Protein AF-A0A834X299-F1 (afdb_monomer_lite)

pLDDT: mean 85.07, std 17.76, range [40.59, 97.0]

Foldseek 3Di:
DVVLVVVCVVPVLPGDDDDPVVCVVPVLVVVQVVCVSVVRHDDPCCVVVCVSVVCCVCPPPVNCVVPPPPPPPPDDDPDDDD

Structure (mmCIF, N/CA/C/O backbone):
data_AF-A0A834X299-F1
#
_entry.id   AF-A0A834X299-F1
#
loop_
_atom_site.group_PDB
_atom_site.id
_atom_site.type_symbol
_atom_site.label_atom_id
_atom_site.label_alt_id
_atom_site.label_comp_id
_atom_site.label_asym_id
_atom_site.label_entity_id
_atom_site.label_seq_id
_atom_site.pdbx_PDB_ins_code
_atom_site.Cartn_x
_atom_site.Cartn_y
_atom_site.Cartn_z
_atom_site.occupancy
_atom_site.B_iso_or_equiv
_atom_site.auth_seq_id
_atom_site.auth_comp_id
_atom_site.auth_asym_id
_atom_site.auth_atom_id
_atom_site.pdbx_PDB_model_num
ATOM 1 N N . MET A 1 1 ? 18.632 -5.296 -7.538 1.00 63.53 1 MET A N 1
ATOM 2 C CA . MET A 1 1 ? 17.281 -4.686 -7.638 1.00 63.53 1 MET A CA 1
ATOM 3 C C . MET A 1 1 ? 16.762 -4.554 -9.068 1.00 63.53 1 MET A C 1
ATOM 5 O O . MET A 1 1 ? 15.592 -4.837 -9.276 1.00 63.53 1 MET A O 1
ATOM 9 N N . LEU A 1 2 ? 17.589 -4.197 -10.061 1.00 86.75 2 LEU A N 1
ATOM 10 C CA . LEU A 1 2 ? 17.132 -4.010 -11.451 1.00 86.75 2 LEU A CA 1
ATOM 11 C C . LEU A 1 2 ? 16.468 -5.246 -12.086 1.00 86.75 2 LEU A C 1
ATOM 13 O O . LEU A 1 2 ? 15.572 -5.088 -12.907 1.00 86.75 2 LEU A O 1
ATOM 17 N N . GLY A 1 3 ? 16.864 -6.459 -11.683 1.00 92.94 3 GLY A N 1
ATOM 18 C CA . GLY A 1 3 ? 16.287 -7.705 -12.201 1.00 92.94 3 GLY A CA 1
ATOM 19 C C . GLY A 1 3 ? 14.773 -7.815 -11.990 1.00 92.94 3 GLY A C 1
ATOM 20 O O . GLY A 1 3 ? 14.051 -8.047 -12.950 1.00 92.94 3 GLY A O 1
ATOM 21 N N . TYR A 1 4 ? 14.277 -7.571 -10.772 1.00 90.62 4 TYR A N 1
ATOM 22 C CA . TYR A 1 4 ? 12.837 -7.627 -10.476 1.00 90.62 4 TYR A CA 1
ATOM 23 C C . TYR A 1 4 ? 12.060 -6.475 -11.104 1.00 90.62 4 TYR A C 1
ATOM 25 O O . TYR A 1 4 ? 10.934 -6.665 -11.548 1.00 90.62 4 TYR A O 1
ATOM 33 N N . TRP A 1 5 ? 12.669 -5.292 -11.197 1.00 92.94 5 TRP A N 1
ATOM 34 C CA . TRP A 1 5 ? 12.057 -4.177 -11.913 1.00 92.94 5 TRP A CA 1
ATOM 35 C C . TRP A 1 5 ? 11.881 -4.499 -13.400 1.00 92.94 5 TRP A C 1
ATOM 37 O O . TRP A 1 5 ? 10.805 -4.285 -13.953 1.00 92.94 5 TRP A O 1
ATOM 47 N N . LYS A 1 6 ? 12.899 -5.088 -14.035 1.00 94.69 6 LYS A N 1
ATOM 48 C CA . LYS A 1 6 ? 12.788 -5.574 -15.412 1.00 94.69 6 LYS A CA 1
ATOM 49 C C . LYS A 1 6 ? 11.732 -6.679 -15.525 1.00 94.69 6 LYS A C 1
ATOM 51 O O . LYS A 1 6 ? 10.836 -6.566 -16.349 1.00 94.69 6 LYS A O 1
ATOM 56 N N . ALA A 1 7 ? 11.760 -7.669 -14.634 1.00 94.69 7 ALA A N 1
ATOM 57 C CA . ALA A 1 7 ? 10.777 -8.749 -14.622 1.00 94.69 7 ALA A CA 1
ATOM 58 C C . ALA A 1 7 ? 9.333 -8.248 -14.432 1.00 94.69 7 ALA A C 1
ATOM 60 O O . ALA A 1 7 ? 8.428 -8.783 -15.058 1.00 94.69 7 ALA A O 1
ATOM 61 N N . SER A 1 8 ? 9.111 -7.191 -13.640 1.00 95.06 8 SER A N 1
ATOM 62 C CA . SER A 1 8 ? 7.780 -6.581 -13.489 1.00 95.06 8 SER A CA 1
ATOM 63 C C . SER A 1 8 ? 7.262 -5.904 -14.754 1.00 95.06 8 SER A C 1
ATOM 65 O O . SER A 1 8 ? 6.056 -5.790 -14.938 1.00 95.06 8 SER A O 1
ATOM 67 N N . LYS A 1 9 ? 8.165 -5.466 -15.639 1.00 93.38 9 LYS A N 1
ATOM 68 C CA . LYS A 1 9 ? 7.802 -4.920 -16.951 1.00 93.38 9 LYS A CA 1
ATOM 69 C C . LYS A 1 9 ? 7.556 -6.030 -17.966 1.00 93.38 9 LYS A C 1
ATOM 71 O O . LYS A 1 9 ? 6.615 -5.933 -18.742 1.00 93.38 9 LYS A O 1
ATOM 76 N N . ASP A 1 10 ? 8.385 -7.071 -17.933 1.00 97.00 10 ASP A N 1
ATOM 77 C CA . ASP A 1 10 ? 8.312 -8.196 -18.869 1.00 97.00 10 ASP A CA 1
ATOM 78 C C . ASP A 1 10 ? 7.121 -9.130 -18.559 1.00 97.00 10 ASP A C 1
ATOM 80 O O . ASP A 1 10 ? 6.546 -9.727 -19.467 1.00 97.00 10 ASP A O 1
ATOM 84 N N . ALA A 1 11 ? 6.730 -9.259 -17.285 1.00 95.75 11 ALA A N 1
ATOM 85 C CA . ALA A 1 11 ? 5.637 -10.118 -16.828 1.00 95.75 11 ALA A CA 1
ATOM 86 C C . ALA A 1 11 ? 4.813 -9.456 -15.698 1.00 95.75 11 ALA A C 1
ATOM 88 O O . ALA A 1 11 ? 4.878 -9.895 -14.543 1.00 95.75 11 ALA A O 1
ATOM 89 N N . PRO A 1 12 ? 3.995 -8.432 -16.012 1.00 92.12 12 PRO A N 1
ATOM 90 C CA . PRO A 1 12 ? 3.287 -7.619 -15.017 1.00 92.12 12 PRO A CA 1
ATOM 91 C C . PRO A 1 12 ? 2.225 -8.378 -14.216 1.00 92.12 12 PRO A C 1
ATOM 93 O O . PRO A 1 12 ? 1.889 -7.947 -13.122 1.00 92.12 12 PRO A O 1
ATOM 96 N N . ASN A 1 13 ? 1.748 -9.522 -14.716 1.00 93.25 13 ASN A N 1
ATOM 97 C CA . ASN A 1 13 ? 0.795 -10.394 -14.014 1.00 93.25 13 ASN A CA 1
ATOM 98 C C . ASN A 1 13 ? 1.494 -11.443 -13.126 1.00 93.25 13 ASN A C 1
ATOM 100 O O . ASN A 1 13 ? 0.835 -12.240 -12.473 1.00 93.25 13 ASN A O 1
ATOM 104 N N . LYS A 1 14 ? 2.835 -11.509 -13.151 1.00 94.81 14 LYS A N 1
ATOM 105 C CA . LYS A 1 14 ? 3.632 -12.463 -12.355 1.00 94.81 14 LYS A CA 1
ATOM 106 C C . LYS A 1 14 ? 4.538 -11.780 -11.346 1.00 94.81 14 LYS A C 1
ATOM 108 O O . LYS A 1 14 ? 4.845 -12.364 -10.312 1.00 94.81 14 LYS A O 1
ATOM 113 N N . VAL A 1 15 ? 5.005 -10.572 -11.654 1.00 95.88 15 VAL A N 1
ATOM 114 C CA . VAL A 1 15 ? 5.912 -9.818 -10.790 1.00 95.88 15 VAL A CA 1
ATOM 115 C C . VAL A 1 15 ? 5.382 -8.403 -10.625 1.00 95.88 15 VAL A C 1
ATOM 117 O O . VAL A 1 15 ? 5.389 -7.614 -11.565 1.00 95.88 15 VAL A O 1
ATOM 120 N N . MET A 1 16 ? 4.993 -8.058 -9.401 1.00 94.69 16 MET A N 1
ATOM 121 C CA . MET A 1 16 ? 4.684 -6.686 -9.023 1.00 94.69 16 MET A CA 1
ATOM 122 C C . MET A 1 16 ? 5.920 -6.027 -8.414 1.00 94.69 16 MET A C 1
ATOM 124 O O . MET A 1 16 ? 6.574 -6.584 -7.533 1.00 94.69 16 MET A O 1
ATOM 128 N N . PHE A 1 17 ? 6.238 -4.818 -8.877 1.00 93.69 17 PHE A N 1
ATOM 129 C CA . PHE A 1 17 ? 7.282 -3.989 -8.283 1.00 93.69 17 PHE A CA 1
ATOM 130 C C . PHE A 1 17 ? 6.649 -2.827 -7.515 1.00 93.69 17 PHE A C 1
ATOM 132 O O . PHE A 1 17 ? 5.960 -1.988 -8.104 1.00 93.69 17 PHE A O 1
ATOM 139 N N . LEU A 1 18 ? 6.909 -2.791 -6.209 1.00 92.69 18 LEU A N 1
ATOM 140 C CA . LEU A 1 18 ? 6.421 -1.785 -5.271 1.00 92.69 18 LEU A CA 1
ATOM 141 C C . LEU A 1 18 ? 7.588 -0.902 -4.814 1.00 92.69 18 LEU A C 1
ATOM 143 O O . LEU A 1 18 ? 8.653 -1.419 -4.468 1.00 92.69 18 LEU A O 1
ATOM 147 N N . LYS A 1 19 ? 7.396 0.421 -4.789 1.00 92.31 19 LYS A N 1
ATOM 148 C CA . LYS A 1 19 ? 8.368 1.345 -4.190 1.00 92.31 19 LYS A CA 1
ATOM 149 C C . LYS A 1 19 ? 7.890 1.782 -2.815 1.00 92.31 19 LYS A C 1
ATOM 151 O O . LYS A 1 19 ? 6.720 2.093 -2.633 1.00 92.31 19 LYS A O 1
ATOM 156 N N . TYR A 1 20 ? 8.823 1.864 -1.874 1.00 93.25 20 TYR A N 1
ATOM 157 C CA . TYR A 1 20 ? 8.529 2.298 -0.511 1.00 93.25 20 TYR A CA 1
ATOM 158 C C . TYR A 1 20 ? 7.988 3.734 -0.451 1.00 93.25 20 TYR A C 1
ATOM 160 O O . TYR A 1 20 ? 7.024 3.994 0.260 1.00 93.25 20 TYR A O 1
ATOM 168 N N . GLU A 1 21 ? 8.565 4.648 -1.236 1.00 95.12 21 GLU A N 1
ATOM 169 C CA . GLU A 1 21 ? 8.101 6.040 -1.290 1.00 95.12 21 GLU A CA 1
ATOM 170 C C . GLU A 1 21 ? 6.667 6.146 -1.829 1.00 95.12 21 GLU A C 1
ATOM 172 O O . GLU A 1 21 ? 5.863 6.885 -1.268 1.00 95.12 21 GLU A O 1
ATOM 177 N N . ASP A 1 22 ? 6.321 5.353 -2.851 1.00 93.75 22 ASP A N 1
ATOM 178 C CA . ASP A 1 22 ? 4.968 5.320 -3.424 1.00 93.75 22 ASP A CA 1
ATOM 179 C C . ASP A 1 22 ? 3.961 4.761 -2.393 1.00 93.75 22 ASP A C 1
ATOM 181 O O . ASP A 1 22 ? 2.905 5.353 -2.163 1.00 93.75 22 ASP A O 1
ATOM 185 N N . LEU A 1 23 ? 4.335 3.685 -1.684 1.00 93.50 23 LEU A N 1
ATOM 186 C CA . LEU A 1 23 ? 3.534 3.096 -0.602 1.00 93.50 23 LEU A CA 1
ATOM 187 C C . LEU A 1 23 ? 3.291 4.089 0.544 1.00 93.50 23 LEU A C 1
ATOM 189 O O . LEU A 1 23 ? 2.192 4.157 1.090 1.00 93.50 23 LEU A O 1
ATOM 193 N N . LYS A 1 24 ? 4.312 4.868 0.915 1.00 90.31 24 LYS A N 1
ATOM 194 C CA . LYS A 1 24 ? 4.213 5.870 1.981 1.00 90.31 24 LYS A CA 1
ATOM 195 C C . LYS A 1 24 ? 3.403 7.095 1.549 1.00 90.31 24 LYS A C 1
ATOM 197 O O . LYS A 1 24 ? 2.742 7.700 2.388 1.00 90.31 24 LYS A O 1
ATOM 202 N N . ALA A 1 25 ? 3.457 7.462 0.268 1.00 95.12 25 ALA A N 1
ATOM 203 C CA . ALA A 1 25 ? 2.708 8.587 -0.278 1.00 95.12 25 ALA A CA 1
ATOM 204 C C . ALA A 1 25 ? 1.201 8.299 -0.345 1.00 95.12 25 ALA A C 1
ATOM 206 O O . ALA A 1 25 ? 0.403 9.167 0.006 1.00 95.12 25 ALA A O 1
ATOM 207 N N . ASN A 1 26 ? 0.803 7.097 -0.780 1.00 94.94 26 ASN A N 1
ATOM 208 C CA . ASN A 1 26 ? -0.604 6.698 -0.811 1.00 94.94 26 ASN A CA 1
ATOM 209 C C . ASN A 1 26 ? -0.786 5.182 -0.632 1.00 94.94 26 ASN A C 1
ATOM 211 O O . ASN A 1 26 ? -0.895 4.421 -1.596 1.00 94.94 26 ASN A O 1
ATOM 215 N N . ILE A 1 27 ? -0.878 4.756 0.628 1.00 93.81 27 ILE A N 1
ATOM 216 C CA . ILE A 1 27 ? -0.997 3.340 0.989 1.00 93.81 27 ILE A CA 1
ATOM 217 C C . ILE A 1 27 ? -2.298 2.699 0.495 1.00 93.81 27 ILE A C 1
ATOM 219 O O . ILE A 1 27 ? -2.291 1.542 0.087 1.00 93.81 27 ILE A O 1
ATOM 223 N N . ASN A 1 28 ? -3.397 3.460 0.469 1.00 93.69 28 ASN A N 1
ATOM 224 C CA . ASN A 1 28 ? -4.702 2.982 0.016 1.00 93.69 28 ASN A CA 1
ATOM 225 C C . ASN A 1 28 ? -4.674 2.614 -1.472 1.00 93.69 28 ASN A C 1
ATOM 227 O O . ASN A 1 28 ? -5.167 1.558 -1.867 1.00 93.69 28 ASN A O 1
ATOM 231 N N . LEU A 1 29 ? -4.061 3.463 -2.303 1.00 94.88 29 LEU A N 1
ATOM 232 C CA . LEU A 1 29 ? -3.936 3.209 -3.738 1.00 94.88 29 LEU A CA 1
ATOM 233 C C . LEU A 1 29 ? -3.042 1.996 -4.018 1.00 94.88 29 LEU A C 1
ATOM 235 O O . LEU A 1 29 ? -3.416 1.130 -4.812 1.00 94.88 29 LEU A O 1
ATOM 239 N N . GLU A 1 30 ? -1.894 1.897 -3.343 1.00 95.94 30 GLU A N 1
ATOM 240 C CA . GLU A 1 30 ? -0.994 0.758 -3.535 1.00 95.94 30 GLU A CA 1
ATOM 241 C C . GLU A 1 30 ? -1.594 -0.557 -3.012 1.00 95.94 30 GLU A C 1
ATOM 243 O O . GLU A 1 30 ? -1.432 -1.583 -3.670 1.00 95.94 30 GLU A O 1
ATOM 248 N N . LEU A 1 31 ? -2.360 -0.551 -1.912 1.00 95.75 31 LEU A N 1
ATOM 249 C CA . LEU A 1 31 ? -3.070 -1.745 -1.425 1.00 95.75 31 LEU A CA 1
ATOM 250 C C . LEU A 1 31 ? -4.121 -2.238 -2.420 1.00 95.75 31 LEU A C 1
ATOM 252 O O . LEU A 1 31 ? -4.172 -3.434 -2.700 1.00 95.75 31 LEU A O 1
ATOM 256 N N . LYS A 1 32 ? -4.919 -1.339 -3.008 1.00 95.75 32 LYS A N 1
ATOM 257 C CA . LYS A 1 32 ? -5.884 -1.714 -4.059 1.00 95.75 32 LYS A CA 1
ATOM 258 C C . LYS A 1 32 ? -5.184 -2.315 -5.275 1.00 95.75 32 LYS A C 1
ATOM 260 O O . LYS A 1 32 ? -5.633 -3.324 -5.813 1.00 95.75 32 LYS A O 1
ATOM 265 N N . ARG A 1 33 ? -4.051 -1.736 -5.679 1.00 95.88 33 ARG A N 1
ATOM 266 C CA . ARG A 1 33 ? -3.222 -2.262 -6.769 1.00 95.88 33 ARG A CA 1
ATOM 267 C C . ARG A 1 33 ? -2.643 -3.643 -6.439 1.00 95.88 33 ARG A C 1
ATOM 269 O O . ARG A 1 33 ? -2.623 -4.509 -7.309 1.00 95.88 33 ARG A O 1
ATOM 276 N N . MET A 1 34 ? -2.195 -3.865 -5.202 1.00 96.62 34 MET A N 1
ATOM 277 C CA . MET A 1 34 ? -1.720 -5.174 -4.735 1.00 96.62 34 MET A CA 1
ATOM 278 C C . MET A 1 34 ? -2.842 -6.215 -4.744 1.00 96.62 34 MET A C 1
ATOM 280 O O . MET A 1 34 ? -2.644 -7.321 -5.234 1.00 96.62 34 MET A O 1
ATOM 284 N N . ALA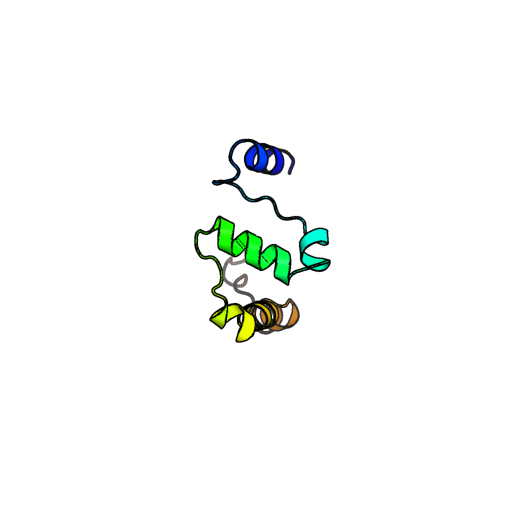 A 1 35 ? -4.022 -5.848 -4.250 1.00 96.56 35 ALA A N 1
ATOM 285 C CA . ALA A 1 35 ? -5.208 -6.693 -4.234 1.00 96.56 35 ALA A CA 1
ATOM 286 C C . ALA A 1 35 ? -5.622 -7.120 -5.654 1.00 96.56 35 ALA A C 1
ATOM 288 O O . ALA A 1 35 ? -5.834 -8.302 -5.909 1.00 96.56 35 ALA A O 1
ATOM 289 N N . GLN A 1 36 ? -5.622 -6.181 -6.608 1.00 96.19 36 GLN A N 1
ATOM 290 C CA . GLN A 1 36 ? -5.848 -6.472 -8.030 1.00 96.19 36 GLN A CA 1
ATOM 291 C C . GLN A 1 36 ? -4.794 -7.417 -8.616 1.00 96.19 36 GLN A C 1
ATOM 293 O O . GLN A 1 36 ? -5.141 -8.336 -9.347 1.00 96.19 36 GLN A O 1
ATOM 298 N N . PHE A 1 37 ? -3.513 -7.214 -8.296 1.00 96.62 37 PHE A N 1
ATOM 299 C CA . PHE A 1 37 ? -2.434 -8.085 -8.771 1.00 96.62 37 PHE A CA 1
ATOM 300 C C . PHE A 1 37 ? -2.540 -9.521 -8.229 1.00 96.62 37 PHE A C 1
ATOM 302 O O . PHE A 1 37 ? -2.102 -10.458 -8.889 1.00 96.62 37 PHE A O 1
ATOM 309 N N . LEU A 1 38 ? -3.119 -9.696 -7.039 1.00 95.94 38 LEU A N 1
ATOM 310 C CA . LEU A 1 38 ? -3.367 -11.001 -6.421 1.00 95.94 38 LEU A CA 1
ATOM 311 C C . LEU A 1 38 ? -4.699 -11.641 -6.858 1.00 95.94 38 LEU A C 1
ATOM 313 O O . LEU A 1 38 ? -5.077 -12.655 -6.277 1.00 95.94 38 LEU A O 1
ATOM 317 N N . ASP A 1 39 ? -5.405 -11.058 -7.836 1.00 95.81 39 ASP A N 1
ATOM 318 C CA . ASP A 1 39 ? -6.756 -11.461 -8.264 1.00 95.81 39 ASP A CA 1
ATOM 319 C C . ASP A 1 39 ? -7.797 -11.455 -7.120 1.00 95.81 39 ASP A C 1
ATOM 321 O O . ASP A 1 39 ? -8.811 -12.152 -7.163 1.00 95.81 39 ASP A O 1
ATOM 325 N N . CYS A 1 40 ? -7.575 -10.610 -6.108 1.00 96.38 40 CYS A N 1
ATOM 326 C CA . CYS A 1 40 ? -8.448 -10.424 -4.947 1.00 96.38 40 CYS A CA 1
ATOM 327 C C . CYS A 1 40 ? -8.808 -8.938 -4.757 1.00 96.38 40 CYS A C 1
ATOM 329 O O . CYS A 1 40 ? -8.478 -8.374 -3.713 1.00 96.38 40 CYS A O 1
ATOM 331 N N . PRO A 1 41 ? -9.411 -8.254 -5.749 1.00 96.56 41 PRO A N 1
ATOM 332 C CA . PRO A 1 41 ? -9.741 -6.836 -5.630 1.00 96.56 41 PRO A CA 1
ATOM 333 C C . PRO A 1 41 ? -10.748 -6.585 -4.501 1.00 96.56 41 PRO A C 1
ATOM 335 O O . PRO A 1 41 ? -11.666 -7.377 -4.301 1.00 96.56 41 PRO A O 1
ATOM 338 N N . PHE A 1 42 ? -10.605 -5.452 -3.812 1.00 96.50 42 PHE A N 1
ATOM 339 C CA . PHE A 1 42 ? -11.578 -5.025 -2.808 1.00 96.50 42 PHE A CA 1
ATOM 340 C C . PHE A 1 42 ? -12.930 -4.700 -3.452 1.00 96.50 42 PHE A C 1
ATOM 342 O O . PHE A 1 42 ? -13.004 -4.081 -4.518 1.00 96.50 42 PHE A O 1
ATOM 349 N N . THR A 1 43 ? -13.997 -5.096 -2.772 1.00 96.81 43 THR A N 1
ATOM 350 C CA . THR A 1 43 ? -15.379 -4.725 -3.089 1.00 96.81 43 THR A CA 1
ATOM 351 C C . THR A 1 43 ? -15.715 -3.336 -2.550 1.00 96.81 43 THR A C 1
ATOM 353 O O . THR A 1 43 ? -15.051 -2.814 -1.652 1.00 96.81 43 THR A O 1
ATOM 356 N N . GLN A 1 44 ? -16.773 -2.714 -3.074 1.00 95.62 44 GLN A N 1
ATOM 357 C CA . GLN A 1 44 ? -17.206 -1.395 -2.605 1.00 95.62 44 GLN A CA 1
ATOM 358 C C . GLN A 1 44 ? -17.628 -1.428 -1.127 1.00 95.62 44 GLN A C 1
ATOM 360 O O . GLN A 1 44 ? -17.406 -0.471 -0.381 1.00 95.62 44 GLN A O 1
ATOM 365 N N . GLU A 1 45 ? -18.212 -2.540 -0.691 1.00 96.88 45 GLU A N 1
ATOM 366 C CA . GLU A 1 45 ? -18.603 -2.795 0.689 1.00 96.88 45 GLU A CA 1
ATOM 367 C C . GLU A 1 45 ? -17.379 -2.872 1.611 1.00 96.88 45 GLU A C 1
ATOM 369 O O . GLU A 1 45 ? -17.381 -2.259 2.674 1.00 96.88 45 GLU A O 1
ATOM 374 N N . GLU A 1 46 ? -16.305 -3.552 1.200 1.00 95.56 46 GLU A N 1
ATOM 375 C CA . GLU A 1 46 ? -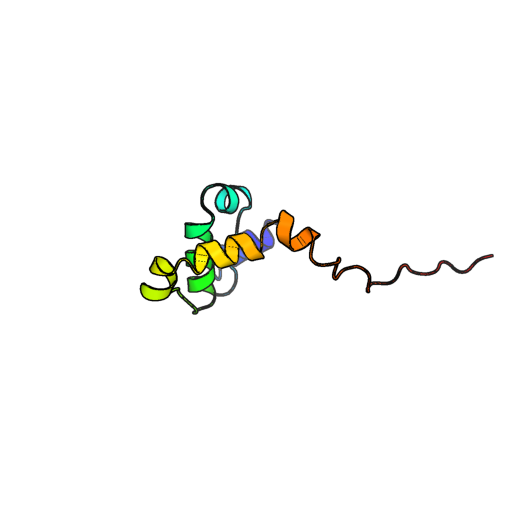15.056 -3.617 1.973 1.00 95.56 46 GLU A CA 1
ATOM 376 C C . GLU A 1 46 ? -14.346 -2.260 2.045 1.00 95.56 46 GLU A C 1
ATOM 378 O O . GLU A 1 46 ? -13.825 -1.881 3.097 1.00 95.56 46 GLU A O 1
ATOM 383 N N . GLU A 1 47 ? -14.345 -1.507 0.942 1.00 93.94 47 GLU A N 1
ATOM 384 C CA . GLU A 1 47 ? -13.765 -0.165 0.908 1.00 93.94 47 GLU A CA 1
ATOM 385 C C . GLU A 1 47 ? -14.526 0.804 1.817 1.00 93.94 47 GLU A C 1
ATOM 387 O O . GLU A 1 47 ? -13.919 1.493 2.635 1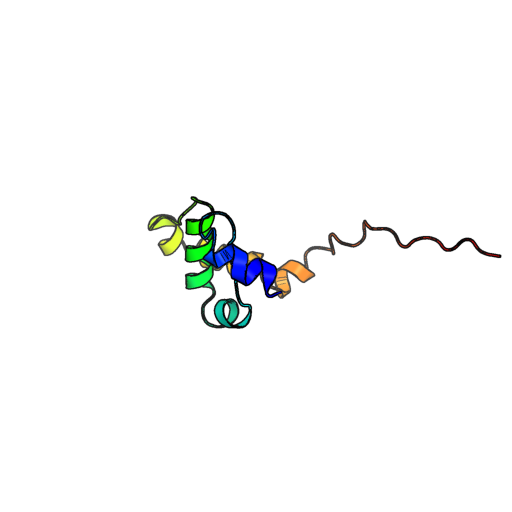.00 93.94 47 GLU A O 1
ATOM 392 N N . SER A 1 48 ? -15.857 0.838 1.709 1.00 94.75 48 SER A N 1
ATOM 393 C CA . SER A 1 48 ? -16.706 1.680 2.562 1.00 94.75 48 SER A CA 1
ATOM 394 C C . SER A 1 48 ? -16.737 1.212 4.020 1.00 94.75 48 SER A C 1
ATOM 396 O O . SER A 1 48 ? -16.909 2.030 4.922 1.00 94.75 48 SER A O 1
ATOM 398 N N . GLY A 1 49 ? -16.514 -0.082 4.258 1.00 96.06 49 GLY A N 1
ATOM 399 C CA . GLY A 1 49 ? -16.380 -0.690 5.578 1.00 96.06 49 GLY A CA 1
ATOM 400 C C . GLY A 1 49 ? -15.022 -0.473 6.250 1.00 96.06 49 GLY A C 1
ATOM 401 O O . GLY A 1 49 ? -14.829 -0.959 7.362 1.00 96.06 49 GLY A O 1
ATOM 402 N N . GLY A 1 50 ? -14.075 0.229 5.613 1.00 95.31 50 GLY A N 1
ATOM 403 C CA . GLY A 1 50 ? -12.771 0.539 6.210 1.00 95.31 50 GLY A CA 1
ATOM 404 C C . GLY A 1 50 ? -11.838 -0.671 6.340 1.00 95.31 50 GLY A C 1
ATOM 405 O O . GLY A 1 50 ? -10.932 -0.677 7.179 1.00 95.31 50 GLY A O 1
ATOM 406 N N . VAL A 1 51 ? -12.031 -1.713 5.522 1.00 96.50 51 VAL A N 1
ATOM 407 C CA . VAL A 1 51 ? -11.176 -2.915 5.543 1.00 96.50 51 VAL A CA 1
ATOM 408 C C . VAL A 1 51 ? -9.730 -2.559 5.198 1.00 96.50 51 VAL A C 1
ATOM 410 O O . VAL A 1 51 ? -8.803 -3.074 5.821 1.00 96.50 51 VAL A O 1
ATOM 413 N N . ILE A 1 52 ? -9.523 -1.638 4.252 1.00 94.56 52 ILE A N 1
ATOM 414 C CA . ILE A 1 52 ? -8.177 -1.201 3.861 1.00 94.56 52 ILE A CA 1
ATOM 415 C C . ILE A 1 52 ? -7.474 -0.513 5.038 1.00 94.56 52 ILE A C 1
ATOM 417 O O . ILE A 1 52 ? -6.340 -0.868 5.356 1.00 94.56 52 ILE A O 1
ATOM 421 N N . ASP A 1 53 ? -8.159 0.393 5.737 1.00 94.50 53 ASP A N 1
ATOM 422 C CA . ASP A 1 53 ? -7.609 1.069 6.917 1.00 94.50 53 ASP A CA 1
ATOM 423 C C . ASP A 1 53 ? -7.291 0.071 8.041 1.00 94.50 53 ASP A C 1
ATOM 425 O O . ASP A 1 53 ? -6.238 0.156 8.673 1.00 94.50 53 ASP A O 1
ATOM 429 N N . SER A 1 54 ? -8.143 -0.943 8.222 1.00 95.81 54 SER A N 1
ATOM 430 C CA . SER A 1 54 ? -7.921 -2.025 9.190 1.00 95.81 54 SER A CA 1
ATOM 431 C C . SER A 1 54 ? -6.655 -2.834 8.875 1.00 95.81 54 SER A C 1
ATOM 433 O O . SER A 1 54 ? -5.879 -3.160 9.775 1.00 95.81 54 SER A O 1
ATOM 435 N N . ILE A 1 55 ? -6.403 -3.135 7.593 1.00 95.00 55 ILE A N 1
ATOM 436 C CA . ILE A 1 55 ? -5.170 -3.805 7.147 1.00 95.00 55 ILE A CA 1
ATOM 437 C C . ILE A 1 55 ? -3.954 -2.921 7.429 1.00 95.00 55 ILE A C 1
ATOM 439 O O . ILE A 1 55 ? -2.949 -3.415 7.942 1.00 95.00 55 ILE A O 1
ATOM 443 N N . VAL A 1 56 ? -4.039 -1.625 7.111 1.00 93.94 56 VAL A N 1
ATOM 444 C CA . VAL A 1 56 ? -2.957 -0.659 7.352 1.00 93.94 56 VAL A CA 1
ATOM 445 C C . VAL A 1 56 ? -2.620 -0.573 8.836 1.00 93.94 56 VAL A C 1
ATOM 447 O O . VAL A 1 56 ? -1.441 -0.591 9.191 1.00 93.94 56 VAL A O 1
ATOM 450 N N . GLU A 1 57 ? -3.628 -0.511 9.705 1.00 93.69 57 GLU A N 1
ATOM 451 C CA . GLU A 1 57 ? -3.426 -0.473 11.150 1.00 93.69 57 GLU A CA 1
ATOM 452 C C . GLU A 1 57 ? -2.745 -1.756 11.642 1.00 93.69 57 GLU A C 1
ATOM 454 O O . GLU A 1 57 ? -1.691 -1.683 12.283 1.00 93.69 57 GLU A O 1
ATOM 459 N N . LEU A 1 58 ? -3.292 -2.923 11.279 1.00 93.12 58 LEU A N 1
ATOM 460 C CA . LEU A 1 58 ? -2.774 -4.238 11.668 1.00 93.12 58 LEU A CA 1
ATOM 461 C C . LEU A 1 58 ? -1.327 -4.454 11.200 1.00 93.12 58 LEU A C 1
ATOM 463 O O . LEU A 1 58 ? -0.507 -5.011 11.929 1.00 93.12 58 LEU A O 1
ATOM 467 N 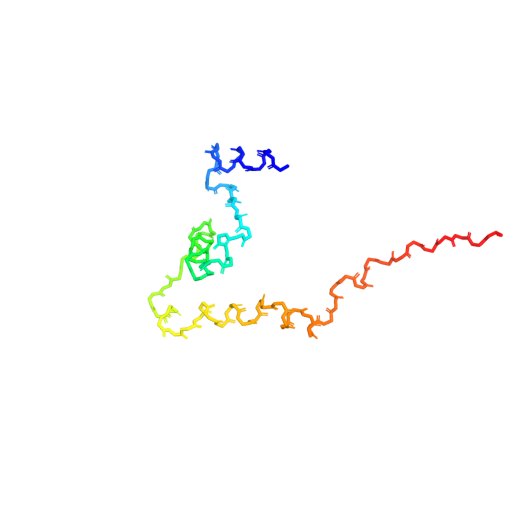N . CYS A 1 59 ? -1.013 -3.984 9.992 1.00 90.75 59 CYS A N 1
ATOM 468 C CA . CYS A 1 59 ? 0.296 -4.108 9.354 1.00 90.75 59 CYS A CA 1
ATOM 469 C C . CYS A 1 59 ? 1.196 -2.880 9.579 1.00 90.75 59 CYS A C 1
ATOM 471 O O . CYS A 1 59 ? 2.229 -2.725 8.923 1.00 90.75 59 CYS A O 1
ATOM 473 N N . SER A 1 60 ? 0.834 -1.986 10.495 1.00 90.56 60 SER A N 1
ATOM 474 C CA . SER A 1 60 ? 1.667 -0.832 10.815 1.00 90.56 60 SER A CA 1
ATOM 475 C C . SER A 1 60 ? 2.945 -1.261 11.539 1.00 90.56 60 SER A C 1
ATOM 477 O O . SER A 1 60 ? 2.973 -2.243 12.282 1.00 90.56 60 SER A O 1
ATOM 479 N N . PHE A 1 61 ? 4.019 -0.480 11.392 1.00 87.50 61 PHE A N 1
ATOM 480 C CA . PHE A 1 61 ? 5.272 -0.740 12.111 1.00 87.50 61 PHE A CA 1
ATOM 481 C C . PHE A 1 61 ? 5.099 -0.793 13.634 1.00 87.50 61 PHE A C 1
ATOM 483 O O . PHE A 1 61 ? 5.877 -1.473 14.296 1.00 87.50 61 PHE A O 1
ATOM 490 N N . GLY A 1 62 ? 4.129 -0.061 14.194 1.00 88.31 62 GLY A N 1
ATOM 491 C CA . GLY A 1 62 ? 3.805 -0.118 15.620 1.00 88.31 62 GLY A CA 1
ATOM 492 C C . GLY A 1 62 ? 3.243 -1.485 15.998 1.00 88.31 62 GLY A C 1
ATOM 493 O O . GLY A 1 62 ? 3.849 -2.193 16.798 1.00 88.31 62 GLY A O 1
ATOM 494 N N . LYS A 1 63 ? 2.158 -1.903 15.332 1.00 88.69 63 LYS A N 1
ATOM 495 C CA . LYS A 1 63 ? 1.512 -3.200 15.578 1.00 88.69 63 LYS A CA 1
ATOM 496 C C . LYS A 1 63 ? 2.430 -4.385 15.304 1.00 88.69 63 LYS A C 1
ATOM 498 O O . LYS A 1 63 ? 2.518 -5.290 16.125 1.00 88.69 63 LYS A O 1
ATOM 503 N N . MET A 1 64 ? 3.193 -4.355 14.214 1.00 86.69 64 MET A N 1
ATOM 504 C CA . MET A 1 64 ? 4.143 -5.426 13.895 1.00 86.69 64 MET A CA 1
ATOM 505 C C . MET A 1 64 ? 5.291 -5.559 14.905 1.00 86.69 64 MET A C 1
ATOM 507 O O . MET A 1 64 ? 5.873 -6.633 14.995 1.00 86.69 64 MET A O 1
ATOM 511 N N . LYS A 1 65 ? 5.652 -4.495 15.636 1.00 84.94 65 LYS A N 1
ATOM 512 C CA . LYS A 1 65 ? 6.665 -4.559 16.706 1.00 84.94 65 LYS A CA 1
ATOM 513 C C . LYS A 1 65 ? 6.107 -5.112 18.017 1.00 84.94 65 LYS A C 1
ATOM 515 O O . LYS A 1 65 ? 6.870 -5.670 18.796 1.00 84.94 65 LYS A O 1
ATOM 520 N N . GLU A 1 66 ? 4.817 -4.898 18.275 1.00 85.38 66 GLU A N 1
ATOM 521 C CA . GLU A 1 66 ? 4.107 -5.422 19.451 1.00 85.38 66 GLU A CA 1
ATOM 522 C C . GLU A 1 66 ? 3.878 -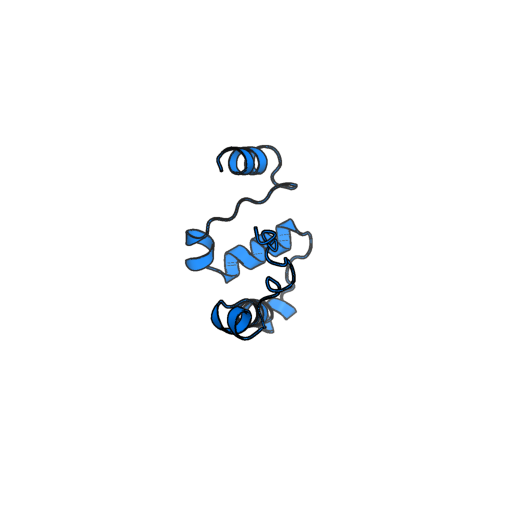6.935 19.346 1.00 85.38 66 GLU A C 1
ATOM 524 O O . GLU A 1 66 ? 3.907 -7.644 20.350 1.00 85.38 66 GLU A O 1
ATOM 529 N N . LEU A 1 67 ? 3.682 -7.436 18.125 1.00 76.94 67 LEU A N 1
ATOM 530 C CA . LEU A 1 67 ? 3.708 -8.862 17.826 1.00 76.94 67 LEU A CA 1
ATOM 531 C C . LEU A 1 67 ? 5.167 -9.340 17.956 1.00 76.94 67 LEU A C 1
ATOM 533 O O . LEU A 1 67 ? 6.015 -8.897 17.185 1.00 76.94 67 LEU A O 1
ATOM 537 N N . GLU A 1 68 ? 5.480 -10.189 18.947 1.00 63.25 68 GLU A N 1
ATOM 538 C CA . GLU A 1 68 ? 6.832 -10.737 19.176 1.00 63.25 68 GLU A CA 1
ATOM 539 C C . GLU A 1 68 ? 7.548 -11.098 17.858 1.00 63.25 68 GLU A C 1
ATOM 541 O O . GLU A 1 68 ? 6.922 -11.625 16.928 1.00 63.25 68 GLU A O 1
ATOM 546 N N . PRO A 1 69 ? 8.869 -10.867 17.753 1.00 57.69 69 PRO A N 1
ATOM 547 C CA . PRO A 1 69 ? 9.587 -11.091 16.514 1.00 57.69 69 PRO A CA 1
ATOM 548 C C . PRO A 1 69 ? 9.460 -12.562 16.112 1.00 57.69 69 PRO A C 1
ATOM 550 O O . PRO A 1 69 ? 10.031 -13.460 16.727 1.00 57.69 69 PRO A O 1
ATOM 553 N N . THR A 1 70 ? 8.810 -12.815 14.976 1.00 55.53 70 THR A N 1
ATOM 554 C CA . THR A 1 70 ? 8.822 -14.136 14.318 1.00 55.53 70 THR A CA 1
ATOM 555 C C . THR A 1 70 ? 10.262 -14.605 13.993 1.00 55.53 70 THR A C 1
ATOM 557 O O . THR A 1 70 ? 10.498 -15.768 13.670 1.00 55.53 70 THR A O 1
ATOM 560 N N . ASN A 1 71 ? 11.255 -13.722 14.151 1.00 54.16 71 ASN A N 1
ATOM 561 C CA . ASN A 1 71 ? 12.668 -13.954 13.875 1.00 54.16 71 ASN A CA 1
ATOM 562 C C . ASN A 1 71 ? 13.446 -14.677 14.994 1.00 54.16 71 ASN A C 1
ATOM 564 O O . ASN A 1 71 ? 14.535 -15.173 14.711 1.00 54.16 71 ASN A O 1
ATOM 568 N N . ASP A 1 72 ? 12.916 -14.833 16.215 1.00 48.94 72 ASP A N 1
ATOM 569 C CA . ASP A 1 72 ? 13.658 -15.500 17.310 1.00 48.94 72 ASP A CA 1
ATOM 570 C C . ASP A 1 72 ? 13.801 -17.029 17.149 1.00 48.94 72 ASP A C 1
ATOM 572 O O . ASP A 1 72 ? 14.466 -17.700 17.944 1.00 48.94 72 ASP A O 1
ATOM 576 N N . LYS A 1 73 ? 13.235 -17.620 16.086 1.00 45.44 73 LYS A N 1
ATOM 577 C CA . LYS A 1 73 ? 13.367 -19.061 15.799 1.00 45.44 73 LYS A CA 1
ATOM 578 C C . LYS A 1 73 ? 14.477 -19.430 14.810 1.00 45.44 73 LYS A C 1
ATOM 580 O O . LYS A 1 73 ? 14.817 -20.612 14.732 1.00 45.44 73 LYS A O 1
ATOM 585 N N . PHE A 1 74 ? 15.133 -18.476 14.145 1.00 44.62 74 PHE A N 1
ATOM 586 C CA . PHE A 1 74 ? 16.390 -18.758 13.437 1.00 44.62 74 PHE A CA 1
ATOM 587 C C . PHE A 1 74 ? 17.562 -18.607 14.407 1.00 44.62 74 PHE A C 1
ATOM 589 O O . PHE A 1 74 ? 18.238 -17.584 14.473 1.00 44.62 74 PHE A O 1
ATOM 596 N N . LYS A 1 75 ? 17.752 -19.658 15.215 1.00 40.59 75 LYS A N 1
ATOM 597 C CA . LYS A 1 75 ? 18.784 -19.752 16.246 1.00 40.59 75 LYS A CA 1
ATOM 598 C C . LYS A 1 75 ? 20.147 -19.303 15.727 1.00 40.59 75 LYS A C 1
ATOM 600 O O . LYS A 1 75 ? 20.673 -19.849 14.758 1.00 40.59 75 LYS A O 1
ATOM 605 N N . ALA A 1 76 ? 20.739 -18.389 16.491 1.00 43.50 76 ALA A N 1
ATOM 606 C CA . ALA A 1 76 ? 22.169 -18.177 16.587 1.00 43.50 76 ALA A CA 1
ATOM 607 C C . ALA A 1 76 ? 22.922 -19.511 16.464 1.00 43.50 76 ALA A C 1
ATOM 609 O O . ALA A 1 76 ? 22.734 -20.430 17.269 1.00 43.50 76 ALA A O 1
ATOM 610 N N . GLY A 1 77 ? 23.789 -19.610 15.457 1.00 41.78 77 GLY A N 1
ATOM 611 C CA . GLY A 1 77 ? 24.806 -20.646 15.423 1.00 41.78 77 GLY A CA 1
ATOM 612 C C . GLY A 1 77 ? 25.634 -20.537 16.699 1.00 41.78 77 GLY A C 1
ATOM 613 O O . GLY A 1 77 ? 26.384 -19.578 16.876 1.00 41.78 77 GLY A O 1
ATOM 614 N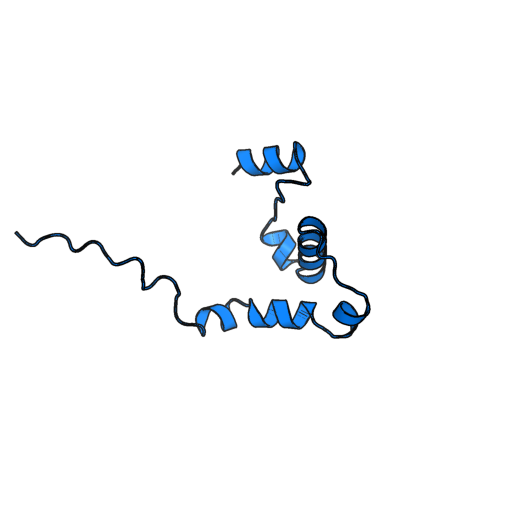 N . LYS A 1 78 ? 25.489 -21.509 17.605 1.00 44.66 78 LYS A N 1
ATOM 615 C CA . LYS A 1 78 ? 26.460 -21.720 18.677 1.00 44.66 78 LYS A CA 1
ATOM 616 C C . LYS A 1 78 ? 27.813 -21.945 18.002 1.00 44.66 78 LYS A C 1
ATOM 618 O O . LYS A 1 78 ? 28.020 -22.994 17.396 1.00 44.66 78 LYS A O 1
ATOM 623 N N . LYS A 1 79 ? 28.731 -20.978 18.086 1.00 50.69 79 LYS A N 1
ATOM 624 C CA . LYS A 1 79 ? 30.148 -21.271 17.846 1.00 50.69 79 LYS A CA 1
ATOM 625 C C . LYS A 1 79 ? 30.595 -22.238 18.950 1.00 50.69 79 LYS A C 1
ATOM 627 O O . LYS A 1 79 ? 30.348 -21.936 20.118 1.00 50.69 79 LYS A O 1
ATOM 632 N N . PRO A 1 80 ? 31.191 -23.393 18.618 1.00 46.62 80 PRO A N 1
ATOM 633 C CA . PRO A 1 80 ? 31.723 -24.289 19.628 1.00 46.62 80 PRO A CA 1
ATOM 634 C C . PRO A 1 80 ? 32.913 -23.614 20.308 1.00 46.62 80 PRO A C 1
ATOM 636 O O . PRO A 1 80 ? 33.816 -23.107 19.641 1.00 46.62 80 PRO A O 1
ATOM 639 N N . SER A 1 81 ? 32.873 -23.595 21.637 1.00 52.56 81 SER A N 1
ATOM 640 C CA . SER A 1 81 ? 33.974 -23.173 22.492 1.00 52.56 81 SER A CA 1
ATOM 641 C C . SER A 1 81 ? 35.209 -24.027 22.209 1.00 52.56 81 SER A C 1
ATOM 643 O O . SER A 1 81 ? 35.117 -25.256 22.168 1.00 52.56 81 SER A O 1
ATOM 645 N N . LYS A 1 82 ? 36.356 -23.375 22.043 1.00 48.41 82 LYS A N 1
ATOM 646 C CA . LYS A 1 82 ? 37.672 -23.974 22.227 1.00 48.41 82 LYS A CA 1
ATOM 647 C C . LYS A 1 82 ? 38.457 -23.066 23.154 1.00 48.41 82 LYS A C 1
ATOM 649 O O . LYS A 1 82 ? 38.319 -21.835 22.972 1.00 48.41 82 LYS A O 1
#

Radius of gyration: 18.11 Å; chains: 1; bounding box: 56×33×41 Å

Organism: NCBI:txid362788

InterPro domains:
  IPR000863 Sulfotransferase domain [PF00685] (2-72)
  IPR027417 P-loop containing nucleoside triphosphate hydrolase [G3DSA:3.40.50.300] (1-82)
  IPR027417 P-loop containing nucleoside triphosphate hydrolase [SSF52540] (1-74)

Secondary structure (DSSP, 8-state):
-HHHHHHHHH-TTT-----HHHHHH-HHHHHHHHHHHTT-PPPHHHHHTTHHHHHHHHTSHHHHHHS--GGGGS----PPP-

Sequence (82 aa):
MLGYWKASKDAPNKVMFLKYEDLKANINLELKRMAQFLDCPFTQEEESGGVIDSIVELCSFGKMKELEPTNDKFKAGKKPSK